Protein AF-A0A9X6XJD9-F1 (afdb_monomer_lite)

Organism: NCBI:txid1624

Structure (mmCIF, N/CA/C/O backbone):
data_AF-A0A9X6XJD9-F1
#
_entry.id   AF-A0A9X6XJD9-F1
#
loop_
_atom_site.group_PDB
_atom_site.id
_atom_site.type_symbol
_atom_site.label_atom_id
_atom_site.label_alt_id
_atom_site.label_comp_id
_atom_site.label_asym_id
_atom_site.label_entity_id
_atom_site.label_seq_id
_atom_site.pdbx_PDB_ins_code
_atom_site.Cartn_x
_atom_site.Cartn_y
_atom_site.Cartn_z
_atom_site.occupancy
_atom_site.B_iso_or_equiv
_atom_site.auth_seq_id
_atom_site.auth_comp_id
_atom_site.auth_asym_id
_atom_site.auth_atom_id
_atom_site.pdbx_PDB_model_num
ATOM 1 N N . MET A 1 1 ? -10.403 20.764 4.914 1.00 42.28 1 MET A N 1
ATOM 2 C CA . MET A 1 1 ? -10.608 19.319 5.153 1.00 42.28 1 MET A CA 1
ATOM 3 C C . MET A 1 1 ? -10.995 19.142 6.606 1.00 42.28 1 MET A C 1
ATOM 5 O O . MET A 1 1 ? -10.223 19.545 7.465 1.00 42.28 1 MET A O 1
ATOM 9 N N . GLN A 1 2 ? -12.203 18.652 6.881 1.00 45.53 2 GLN A N 1
ATOM 10 C CA . GLN A 1 2 ? -12.588 18.281 8.244 1.00 45.53 2 GLN A CA 1
ATOM 11 C C . GLN A 1 2 ? -11.686 17.127 8.695 1.00 45.53 2 GLN A C 1
ATOM 13 O O . GLN A 1 2 ? -11.492 16.178 7.938 1.00 45.53 2 GLN A O 1
ATOM 18 N N . ASN A 1 3 ? -11.094 17.234 9.886 1.00 63.09 3 ASN A N 1
ATOM 19 C CA . ASN A 1 3 ? -10.367 16.119 10.483 1.00 63.09 3 ASN A CA 1
ATOM 20 C C . ASN A 1 3 ? -11.373 14.999 10.753 1.00 63.09 3 ASN A C 1
ATOM 22 O O . ASN A 1 3 ? -12.251 15.149 11.600 1.00 63.09 3 ASN A O 1
ATOM 26 N N . GLU A 1 4 ? -11.259 13.908 10.002 1.00 79.69 4 GLU A N 1
ATOM 27 C CA . GLU A 1 4 ? -12.073 12.716 10.196 1.00 79.69 4 GLU A CA 1
ATOM 28 C C . GLU A 1 4 ? -11.820 12.151 11.601 1.00 79.69 4 GLU A C 1
ATOM 30 O O . GLU A 1 4 ? -10.668 11.955 12.017 1.00 79.69 4 GLU A O 1
ATOM 35 N N . SER A 1 5 ? -12.893 11.914 12.356 1.00 90.12 5 SER A N 1
ATOM 36 C CA . SER A 1 5 ? -12.776 11.360 13.702 1.00 90.12 5 SER A CA 1
ATOM 37 C C . SER A 1 5 ? -12.189 9.945 13.651 1.00 90.12 5 SER A C 1
ATOM 39 O O . SER A 1 5 ? -12.282 9.248 12.640 1.00 90.12 5 SER A O 1
ATOM 41 N N . GLN A 1 6 ? -11.580 9.490 14.750 1.00 92.62 6 GLN A N 1
ATOM 42 C CA . GLN A 1 6 ? -11.079 8.112 14.837 1.00 92.62 6 GLN A CA 1
ATOM 43 C C . GLN A 1 6 ? -12.185 7.085 14.548 1.00 92.62 6 GLN A C 1
ATOM 45 O O . GLN A 1 6 ? -11.938 6.093 13.872 1.00 92.62 6 GLN A O 1
ATOM 50 N N . GLU A 1 7 ? -13.406 7.352 15.012 1.00 94.25 7 GLU A N 1
ATOM 51 C CA . GLU A 1 7 ? -14.562 6.482 14.792 1.00 94.25 7 GLU A CA 1
ATOM 52 C C . GLU A 1 7 ? -15.000 6.443 13.321 1.00 94.25 7 GLU A C 1
ATOM 54 O O . GLU A 1 7 ? -15.343 5.383 12.804 1.00 94.25 7 GLU A O 1
ATOM 59 N N . GLN A 1 8 ? -14.962 7.583 12.624 1.00 94.69 8 GLN A N 1
ATOM 60 C CA . GLN A 1 8 ? -15.256 7.636 11.190 1.00 94.69 8 GLN A CA 1
ATOM 61 C C . GLN A 1 8 ? -14.224 6.836 10.384 1.00 94.69 8 GLN A C 1
ATOM 63 O O . GLN A 1 8 ? -14.621 5.991 9.584 1.00 94.69 8 GLN A O 1
ATOM 68 N N . ARG A 1 9 ? -12.927 7.002 10.684 1.00 94.94 9 ARG A N 1
ATOM 69 C CA . ARG A 1 9 ? -11.849 6.221 10.050 1.00 94.94 9 ARG A CA 1
ATOM 70 C C . ARG A 1 9 ? -12.013 4.727 10.284 1.00 94.94 9 ARG A C 1
ATOM 72 O O . ARG A 1 9 ? -11.967 3.952 9.337 1.00 94.94 9 ARG A O 1
ATOM 79 N N . PHE A 1 10 ? -12.266 4.329 11.530 1.00 97.75 10 PHE A N 1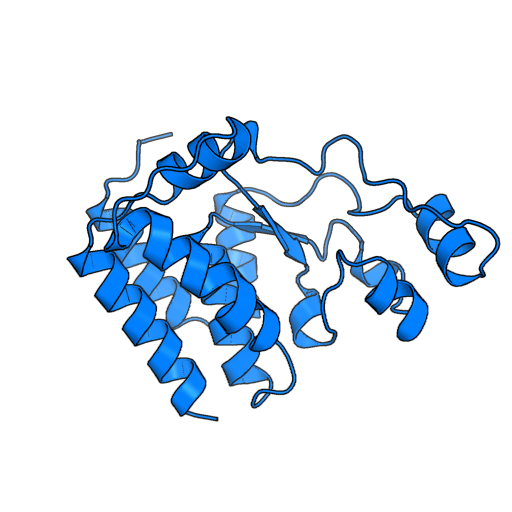
ATOM 80 C CA . PHE A 1 10 ? -12.498 2.931 11.885 1.00 97.75 10 PHE A CA 1
ATOM 81 C C . PHE A 1 10 ? -13.634 2.303 11.066 1.00 97.75 10 PHE A C 1
ATOM 83 O O . PHE A 1 10 ? -13.447 1.242 10.471 1.00 97.75 10 PHE A O 1
ATOM 90 N N . LYS A 1 11 ? -14.787 2.978 10.966 1.00 97.75 11 LYS A N 1
ATOM 91 C CA . LYS A 1 11 ? -15.896 2.513 10.118 1.00 97.75 11 LYS A CA 1
ATOM 92 C C . LYS A 1 11 ? -15.498 2.464 8.646 1.00 97.75 11 LYS A C 1
ATOM 94 O O . LYS A 1 11 ? -15.792 1.477 7.982 1.00 97.75 11 LYS A O 1
ATOM 99 N N . GLY A 1 12 ? -14.792 3.484 8.158 1.00 98.06 12 GLY A N 1
ATOM 100 C CA . GLY A 1 12 ? -14.277 3.532 6.790 1.00 98.06 12 GLY A CA 1
ATOM 101 C C . GLY A 1 12 ? -13.406 2.324 6.441 1.00 98.06 12 GLY A C 1
ATOM 102 O O . GLY A 1 12 ? -13.576 1.747 5.374 1.00 98.06 12 GLY A O 1
ATOM 103 N N . TYR A 1 13 ? -12.542 1.885 7.357 1.00 98.69 13 TYR A N 1
ATOM 104 C CA . TYR A 1 13 ? -11.712 0.692 7.170 1.00 98.69 13 TYR A CA 1
ATOM 105 C C . TYR A 1 13 ? -12.530 -0.600 7.102 1.00 98.69 13 TYR A C 1
ATOM 107 O O . TYR A 1 13 ? -12.283 -1.439 6.238 1.00 98.69 13 TYR A O 1
ATOM 115 N N . LEU A 1 14 ? -13.528 -0.758 7.977 1.00 98.56 14 LEU A N 1
ATOM 116 C CA . LEU A 1 14 ? -14.412 -1.926 7.939 1.00 98.56 14 LEU A CA 1
ATOM 117 C C . LEU A 1 14 ? -15.261 -1.973 6.666 1.00 98.56 14 LEU A C 1
ATOM 119 O O . LEU A 1 14 ? -15.535 -3.059 6.166 1.00 98.56 14 LEU A O 1
ATOM 123 N N . GLU A 1 15 ? -15.680 -0.820 6.143 1.00 98.50 15 GLU A N 1
ATOM 124 C CA . GLU A 1 15 ? -16.381 -0.752 4.858 1.00 98.50 15 GLU A CA 1
ATOM 125 C C . GLU A 1 15 ? -15.441 -1.030 3.683 1.00 98.50 15 GLU A C 1
ATOM 127 O O . GLU A 1 15 ? -15.809 -1.784 2.787 1.00 98.50 15 GLU A O 1
ATOM 132 N N . LEU A 1 16 ? -14.213 -0.499 3.707 1.00 98.62 16 LEU A N 1
ATOM 133 C CA . LEU A 1 16 ? -13.209 -0.760 2.673 1.00 98.62 16 LEU A CA 1
ATOM 134 C C . LEU A 1 16 ? -12.917 -2.261 2.542 1.00 98.62 16 LEU A C 1
ATOM 136 O O . LEU A 1 16 ? -12.883 -2.775 1.430 1.00 98.62 16 LEU A O 1
ATOM 140 N N . ALA A 1 17 ? -12.791 -2.978 3.664 1.00 98.31 17 ALA A N 1
ATOM 141 C CA . ALA A 1 17 ? -12.541 -4.422 3.691 1.00 98.31 17 ALA A CA 1
ATOM 142 C C . ALA A 1 17 ? -13.676 -5.275 3.086 1.00 98.31 17 ALA A C 1
ATOM 144 O O . ALA A 1 17 ? -13.480 -6.456 2.812 1.00 98.31 17 ALA A O 1
ATOM 145 N N . LYS A 1 18 ? -14.868 -4.703 2.877 1.00 97.88 18 LYS A N 1
ATOM 146 C CA . LYS A 1 18 ? -16.010 -5.390 2.247 1.00 97.88 18 LYS A CA 1
ATOM 147 C C . LYS A 1 18 ? -16.093 -5.149 0.741 1.00 97.88 18 LYS A C 1
ATOM 149 O O . LYS A 1 18 ? -16.929 -5.763 0.080 1.00 97.88 18 LYS A O 1
ATOM 154 N N . MET A 1 19 ? -15.300 -4.222 0.208 1.00 98.44 19 MET A N 1
ATOM 155 C CA . MET A 1 19 ? -15.346 -3.856 -1.203 1.00 98.44 19 MET A CA 1
ATOM 156 C C . MET A 1 19 ? -14.540 -4.846 -2.049 1.00 98.44 19 MET A C 1
ATOM 158 O O . MET A 1 19 ? -13.492 -5.312 -1.601 1.00 98.44 19 MET A O 1
ATOM 162 N N . PRO A 1 20 ? -14.960 -5.101 -3.300 1.00 98.38 20 PRO A N 1
ATOM 163 C CA . PRO A 1 20 ? -14.073 -5.659 -4.307 1.00 98.38 20 PRO A CA 1
ATOM 164 C C . PRO A 1 20 ? -12.829 -4.784 -4.485 1.00 98.38 20 PRO A C 1
ATOM 166 O O . PRO A 1 20 ? -12.910 -3.554 -4.372 1.00 98.38 20 PRO A O 1
ATOM 169 N N . TYR A 1 21 ? -11.697 -5.390 -4.828 1.00 98.69 21 TYR A N 1
ATOM 170 C CA . TYR A 1 21 ? -10.399 -4.722 -4.894 1.00 98.69 21 TYR A CA 1
ATOM 171 C C . TYR A 1 21 ? -10.427 -3.461 -5.761 1.00 98.69 21 TYR A C 1
ATOM 173 O O . TYR A 1 21 ? -9.998 -2.392 -5.325 1.00 98.69 21 TYR A O 1
ATOM 181 N N . GLN A 1 22 ? -11.010 -3.544 -6.960 1.00 98.38 22 GLN A N 1
ATOM 182 C CA . GLN A 1 22 ? -11.088 -2.390 -7.858 1.00 98.38 22 GLN A CA 1
ATOM 183 C C . GLN A 1 22 ? -11.938 -1.253 -7.269 1.00 98.38 22 GLN A C 1
ATOM 185 O O . GLN A 1 22 ? -11.568 -0.085 -7.372 1.00 98.38 22 GLN A O 1
ATOM 190 N N . GLN A 1 23 ? -13.034 -1.578 -6.580 1.00 98.75 23 GLN A N 1
ATOM 191 C CA . GLN A 1 23 ? -13.871 -0.577 -5.916 1.00 98.75 23 GLN A CA 1
ATOM 192 C C . GLN A 1 23 ? -13.144 0.071 -4.727 1.00 98.75 23 GLN A C 1
ATOM 194 O O . GLN A 1 23 ? -13.284 1.279 -4.503 1.00 98.75 23 GLN A O 1
ATOM 199 N N . ALA A 1 24 ? -12.342 -0.698 -3.983 1.00 98.75 24 ALA A N 1
ATOM 200 C CA . ALA A 1 24 ? -11.484 -0.169 -2.926 1.00 98.75 24 ALA A CA 1
ATOM 201 C C . ALA A 1 24 ? -10.442 0.809 -3.499 1.00 98.75 24 ALA A C 1
ATOM 203 O O . ALA A 1 24 ? -10.299 1.928 -2.999 1.00 98.75 24 ALA A O 1
ATOM 204 N N . VAL A 1 25 ? -9.784 0.442 -4.603 1.00 98.75 25 VAL A N 1
ATOM 205 C CA . VAL A 1 25 ? -8.840 1.310 -5.329 1.00 98.75 25 VAL A CA 1
ATOM 206 C C . VAL A 1 25 ? -9.513 2.606 -5.787 1.00 98.75 25 VAL A C 1
ATOM 208 O O . VAL A 1 25 ? -8.988 3.693 -5.534 1.00 98.75 25 VAL A O 1
ATOM 211 N N . ASP A 1 26 ? -10.686 2.524 -6.413 1.00 98.56 26 ASP A N 1
ATOM 212 C CA . ASP A 1 26 ? -11.409 3.698 -6.915 1.00 98.56 26 ASP A CA 1
ATOM 213 C C . ASP A 1 26 ? -11.851 4.627 -5.773 1.00 98.56 26 ASP A C 1
ATOM 215 O O . ASP A 1 26 ? -11.758 5.856 -5.875 1.00 98.56 26 ASP A O 1
ATOM 219 N N . THR A 1 27 ? -12.262 4.044 -4.644 1.00 98.44 27 THR A N 1
ATOM 220 C CA . THR A 1 27 ? -12.609 4.778 -3.418 1.00 98.44 27 THR A CA 1
ATOM 221 C C . THR A 1 27 ? -11.415 5.574 -2.894 1.00 98.44 27 THR A C 1
ATOM 223 O O . THR A 1 27 ? -11.545 6.761 -2.582 1.00 98.44 27 THR A O 1
ATOM 226 N N . LEU A 1 28 ? -10.231 4.960 -2.855 1.00 98.62 28 LEU A N 1
ATOM 227 C CA . LEU A 1 28 ? -9.000 5.602 -2.388 1.00 98.62 28 LEU A CA 1
ATOM 228 C C . LEU A 1 28 ? -8.481 6.656 -3.375 1.00 98.62 28 LEU A C 1
ATOM 230 O O . LEU A 1 28 ? -8.076 7.742 -2.954 1.00 98.62 28 LEU A O 1
ATOM 234 N N . LYS A 1 29 ? -8.586 6.411 -4.688 1.00 98.19 29 LYS A N 1
ATOM 235 C CA . LYS A 1 29 ? -8.301 7.422 -5.724 1.00 98.19 29 LYS A CA 1
ATOM 236 C C . LYS A 1 29 ? -9.211 8.640 -5.583 1.00 98.19 29 LYS A C 1
ATOM 238 O O . LYS A 1 29 ? -8.734 9.769 -5.682 1.00 98.19 29 LYS A O 1
ATOM 243 N N . LYS A 1 30 ? -10.500 8.443 -5.289 1.00 98.19 30 LYS A N 1
ATOM 244 C CA . LYS A 1 30 ? -11.433 9.545 -5.003 1.00 98.19 30 LYS A CA 1
ATOM 245 C C . LYS A 1 30 ? -11.076 10.282 -3.707 1.00 98.19 30 LYS A C 1
ATOM 247 O O . LYS A 1 30 ? -11.225 11.500 -3.647 1.00 98.19 30 LYS A O 1
ATOM 252 N N . LYS A 1 31 ? -10.607 9.561 -2.683 1.00 97.31 31 LYS A N 1
ATOM 253 C CA . LYS A 1 31 ? -10.249 10.116 -1.366 1.00 97.31 31 LYS A CA 1
ATOM 254 C C . LYS A 1 31 ? -8.967 10.952 -1.399 1.00 97.31 31 LYS A C 1
ATOM 256 O O . LYS A 1 31 ? -8.932 12.028 -0.805 1.00 97.31 31 LYS A O 1
ATOM 261 N N . TYR A 1 32 ? -7.923 10.475 -2.076 1.00 97.19 32 TYR A N 1
ATOM 262 C CA . TYR A 1 32 ? -6.583 11.072 -2.017 1.00 97.19 32 TYR A CA 1
ATOM 263 C C . TYR A 1 32 ? -6.096 11.690 -3.327 1.00 97.19 32 TYR A C 1
ATOM 265 O O . TYR A 1 32 ? -5.035 12.322 -3.325 1.00 97.19 32 TYR A O 1
ATOM 273 N N . GLY A 1 33 ? -6.836 11.520 -4.423 1.00 96.75 33 GLY A N 1
ATOM 274 C CA . GLY A 1 33 ? -6.386 11.843 -5.775 1.00 96.75 33 GLY A CA 1
ATOM 275 C C . GLY A 1 33 ? -5.508 10.744 -6.385 1.00 96.75 33 GLY A C 1
ATOM 276 O O . GLY A 1 33 ? -4.964 9.888 -5.683 1.00 96.75 33 GLY A O 1
ATOM 277 N N . GLY A 1 34 ? -5.372 10.775 -7.712 1.00 93.94 34 GLY A N 1
ATOM 278 C CA . GLY A 1 34 ? -4.476 9.886 -8.455 1.00 93.94 34 GLY A CA 1
ATOM 279 C C . GLY A 1 34 ? -3.003 10.294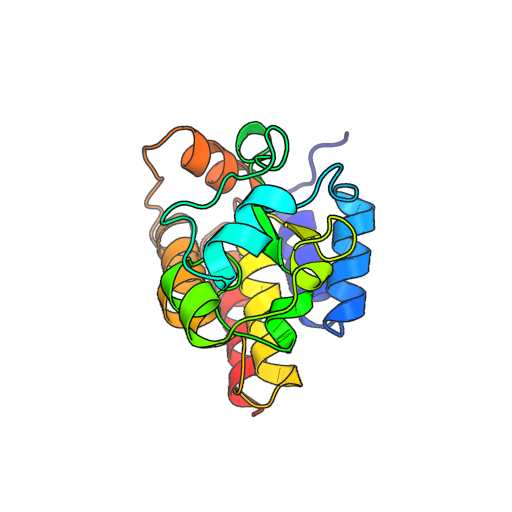 -8.350 1.00 93.94 34 GLY A C 1
ATOM 280 O O . GLY A 1 34 ? -2.676 11.412 -7.941 1.00 93.94 34 GLY A O 1
ATOM 281 N N . ALA A 1 35 ? -2.102 9.390 -8.739 1.00 96.25 35 ALA A N 1
ATOM 282 C CA . ALA A 1 35 ? -0.697 9.736 -8.920 1.00 96.25 35 ALA A CA 1
ATOM 283 C C . ALA A 1 35 ? -0.513 10.703 -10.096 1.00 96.25 35 ALA A C 1
ATOM 285 O O . ALA A 1 35 ? -1.236 10.656 -11.090 1.00 96.25 35 ALA A O 1
ATOM 286 N N . ILE A 1 36 ? 0.459 11.606 -9.963 1.00 95.62 36 ILE A N 1
ATOM 287 C CA . ILE A 1 36 ? 0.751 12.635 -10.971 1.00 95.62 36 ILE A CA 1
ATOM 288 C C . ILE A 1 36 ? 1.896 12.239 -11.913 1.00 95.62 36 ILE A C 1
ATOM 290 O O . ILE A 1 36 ? 2.098 12.887 -12.936 1.00 95.62 36 ILE A O 1
ATOM 294 N N . GLU A 1 37 ? 2.612 11.163 -11.593 1.00 96.12 37 GLU A N 1
ATOM 295 C CA . GLU A 1 37 ? 3.743 10.615 -12.344 1.00 96.12 37 GLU A CA 1
ATOM 296 C C . GLU A 1 37 ? 3.868 9.105 -12.096 1.00 96.12 37 GLU A C 1
ATOM 298 O O . GLU A 1 37 ? 3.296 8.580 -11.135 1.00 96.12 37 GLU A O 1
ATOM 303 N N . ASP A 1 38 ? 4.598 8.433 -12.981 1.00 97.88 38 ASP A N 1
ATOM 304 C CA . ASP A 1 38 ? 4.860 6.995 -12.925 1.00 97.88 38 ASP A CA 1
ATOM 305 C C . ASP A 1 38 ? 5.780 6.652 -11.736 1.00 97.88 38 ASP A C 1
ATOM 307 O O . ASP A 1 38 ? 6.571 7.483 -11.275 1.00 97.88 38 ASP A O 1
ATOM 311 N N . TYR A 1 39 ? 5.689 5.422 -11.219 1.00 98.12 39 TYR A N 1
ATOM 312 C CA . TYR A 1 39 ? 6.436 5.016 -10.023 1.00 98.12 39 TYR A CA 1
ATOM 313 C C . TYR A 1 39 ? 7.948 5.023 -10.272 1.00 98.12 39 TYR A C 1
ATOM 315 O O . TYR A 1 39 ? 8.718 5.598 -9.494 1.00 98.12 39 TYR A O 1
ATOM 323 N N . PHE A 1 40 ? 8.360 4.424 -11.389 1.00 98.06 40 PHE A N 1
ATOM 324 C CA . PHE A 1 40 ? 9.694 4.547 -11.968 1.00 98.06 40 PHE A CA 1
ATOM 325 C C . PHE A 1 40 ? 9.617 5.307 -13.291 1.00 98.06 40 PHE A C 1
ATOM 327 O O . PHE A 1 40 ? 8.593 5.277 -13.966 1.00 98.06 40 PHE A O 1
ATOM 334 N N . THR A 1 41 ? 10.702 5.969 -13.690 1.00 97.06 41 THR A N 1
ATOM 335 C CA . THR A 1 41 ? 10.760 6.590 -15.019 1.00 97.06 41 THR A CA 1
ATOM 336 C C . THR A 1 41 ? 10.910 5.519 -16.100 1.00 97.06 41 THR A C 1
ATOM 338 O O . THR A 1 41 ? 11.682 4.574 -15.926 1.00 97.06 41 THR A O 1
ATOM 341 N N . GLU A 1 42 ? 10.222 5.692 -17.229 1.00 97.31 42 GLU A N 1
ATOM 342 C CA . GLU A 1 42 ? 10.179 4.724 -18.338 1.00 97.31 42 GLU A CA 1
ATOM 343 C C . GLU A 1 42 ? 11.568 4.329 -18.839 1.00 97.31 42 GLU A C 1
ATOM 345 O O . GLU A 1 42 ? 11.909 3.146 -18.856 1.00 97.31 42 GLU A O 1
ATOM 350 N N . ASP A 1 43 ? 12.410 5.322 -19.134 1.00 96.94 43 ASP A N 1
ATOM 351 C CA . ASP A 1 43 ? 13.787 5.102 -19.585 1.00 96.94 43 ASP A CA 1
ATOM 352 C C . ASP A 1 43 ? 14.591 4.283 -18.568 1.00 96.94 43 ASP A C 1
ATOM 354 O O . ASP A 1 43 ? 15.336 3.368 -18.915 1.00 96.94 43 ASP A O 1
ATOM 358 N N . SER A 1 44 ? 14.433 4.588 -17.274 1.00 97.25 44 SER A N 1
ATOM 359 C CA . SER A 1 44 ? 15.174 3.881 -16.232 1.00 97.25 44 SER A CA 1
ATOM 360 C C . SER A 1 44 ? 14.670 2.462 -16.041 1.00 97.25 44 SER A C 1
ATOM 362 O O . SER A 1 44 ? 15.480 1.596 -15.715 1.00 97.25 44 SER A O 1
ATOM 364 N N . TYR A 1 45 ? 13.363 2.243 -16.160 1.00 97.94 45 TYR A N 1
ATOM 365 C CA . TYR A 1 45 ? 12.761 0.929 -16.015 1.00 97.94 45 TYR A CA 1
ATOM 366 C C . TYR A 1 45 ? 13.144 0.037 -17.194 1.00 97.94 45 TYR A C 1
ATOM 368 O O . TYR A 1 45 ? 13.643 -1.065 -16.989 1.00 97.94 45 TYR A O 1
ATOM 376 N N . THR A 1 46 ? 13.017 0.545 -18.419 1.00 96.88 46 THR A N 1
ATOM 377 C CA . THR A 1 46 ? 13.338 -0.192 -19.646 1.00 96.88 46 THR A CA 1
ATOM 378 C C . THR A 1 46 ? 14.800 -0.636 -19.659 1.00 96.88 46 THR A C 1
ATOM 380 O O . THR A 1 46 ? 15.072 -1.833 -19.756 1.00 96.88 46 THR A O 1
ATOM 383 N N . SER A 1 47 ? 15.748 0.280 -19.433 1.00 96.94 47 SER A N 1
ATOM 384 C CA . SER A 1 47 ? 17.169 -0.088 -19.353 1.00 96.94 47 SER A CA 1
ATOM 385 C C . SER A 1 47 ? 17.494 -1.004 -18.166 1.00 96.94 47 SER A C 1
ATOM 387 O O . SER A 1 47 ? 18.449 -1.775 -18.231 1.00 96.94 47 SER A O 1
ATOM 389 N N . PHE A 1 48 ? 16.729 -0.950 -17.068 1.00 97.31 48 PHE A N 1
ATOM 390 C CA . PHE A 1 48 ? 16.901 -1.884 -15.950 1.00 97.31 48 PHE A CA 1
ATOM 391 C C . PHE A 1 48 ? 16.481 -3.309 -16.335 1.00 97.31 48 PHE A C 1
ATOM 393 O O . PHE A 1 48 ? 17.245 -4.254 -16.138 1.00 97.31 48 PHE A O 1
ATOM 400 N N . ILE A 1 49 ? 15.309 -3.466 -16.956 1.00 96.25 49 ILE A N 1
ATOM 401 C CA . ILE A 1 49 ? 14.811 -4.770 -17.414 1.00 96.25 49 ILE A CA 1
ATOM 402 C C . ILE A 1 49 ? 15.733 -5.379 -18.480 1.00 96.25 49 ILE A C 1
ATOM 404 O O . ILE A 1 49 ? 16.019 -6.573 -18.420 1.00 96.25 49 ILE A O 1
ATOM 408 N N . LEU A 1 50 ? 16.285 -4.560 -19.384 1.00 95.38 50 LEU A N 1
ATOM 409 C CA . LEU A 1 50 ? 17.273 -4.992 -20.385 1.00 95.38 50 LEU A CA 1
ATOM 410 C C . LEU A 1 50 ? 18.660 -5.321 -19.797 1.00 95.38 50 LEU A C 1
ATOM 412 O O . LEU A 1 50 ? 19.534 -5.808 -20.511 1.00 95.38 50 LEU A O 1
ATOM 416 N N . GLY A 1 51 ? 18.894 -5.057 -18.507 1.00 95.00 51 GLY A N 1
ATOM 417 C CA . GLY A 1 51 ? 20.183 -5.290 -17.846 1.00 95.00 51 GLY A CA 1
ATOM 418 C C . GLY A 1 51 ? 21.263 -4.250 -18.175 1.00 95.00 51 GLY A C 1
ATOM 419 O O . GLY A 1 51 ? 22.391 -4.356 -17.692 1.00 95.00 51 GLY A O 1
ATOM 420 N N . GLU A 1 52 ? 20.922 -3.215 -18.941 1.00 96.12 52 GLU A N 1
ATOM 421 C CA . GLU A 1 52 ? 21.797 -2.087 -19.285 1.00 96.12 52 GLU A CA 1
ATOM 422 C C . GLU A 1 52 ? 22.060 -1.183 -18.072 1.00 96.12 52 GLU A C 1
ATOM 424 O O . GLU A 1 52 ? 23.072 -0.481 -17.995 1.00 96.12 52 GLU A O 1
ATOM 429 N N . ARG A 1 53 ? 21.149 -1.209 -17.090 1.00 93.94 53 ARG A N 1
ATOM 430 C CA . ARG A 1 53 ? 21.208 -0.407 -15.869 1.00 93.94 53 ARG A CA 1
ATOM 431 C C . ARG A 1 53 ? 20.980 -1.264 -14.625 1.00 93.94 53 ARG A C 1
ATOM 433 O O . ARG A 1 53 ? 20.100 -2.107 -14.586 1.00 93.94 53 ARG A O 1
ATOM 440 N N . LYS A 1 54 ? 21.723 -0.985 -13.546 1.00 92.81 54 LYS A N 1
ATOM 441 C CA . LYS A 1 54 ? 21.593 -1.695 -12.250 1.00 92.81 54 LYS A CA 1
ATOM 442 C C . LYS A 1 54 ? 20.645 -1.030 -11.244 1.00 92.81 54 LYS A C 1
ATOM 444 O O . LYS A 1 54 ? 20.413 -1.568 -10.161 1.00 92.81 54 LYS A O 1
ATOM 449 N N . THR A 1 55 ? 20.172 0.176 -11.542 1.00 93.75 55 THR A N 1
ATOM 450 C CA . THR A 1 55 ? 19.401 1.025 -10.625 1.00 93.75 55 THR A CA 1
ATOM 451 C C . THR A 1 55 ? 18.120 1.517 -11.279 1.00 93.75 55 THR A C 1
ATOM 453 O O . THR A 1 55 ? 18.105 1.806 -12.469 1.00 93.75 55 THR A O 1
ATOM 456 N N . LEU A 1 56 ? 17.066 1.656 -10.480 1.00 95.88 56 LEU A N 1
ATOM 457 C CA . LEU A 1 56 ? 15.801 2.249 -10.896 1.00 95.88 56 LEU A CA 1
ATOM 458 C C . LEU A 1 56 ? 15.712 3.688 -10.387 1.00 95.88 56 LEU A C 1
ATOM 460 O O . LEU A 1 56 ? 16.055 3.969 -9.235 1.00 95.88 56 LEU A O 1
ATOM 464 N N . VAL A 1 57 ? 15.242 4.593 -11.239 1.00 96.38 57 VAL A N 1
ATOM 465 C CA . VAL A 1 57 ? 14.948 5.982 -10.882 1.00 96.38 57 VAL A CA 1
ATOM 466 C C . VAL A 1 57 ? 13.459 6.093 -10.607 1.00 96.38 57 VAL A C 1
ATOM 468 O O . VAL A 1 57 ? 12.647 5.863 -11.499 1.00 96.38 57 VAL A O 1
ATOM 471 N N . LYS A 1 58 ? 13.107 6.433 -9.365 1.00 95.94 58 LYS A N 1
ATOM 472 C CA . LYS A 1 58 ? 11.723 6.737 -8.995 1.00 95.94 58 LYS A CA 1
ATOM 473 C C . LYS A 1 58 ? 11.300 8.092 -9.549 1.00 95.94 58 LYS A C 1
ATOM 475 O O . LYS A 1 58 ? 12.138 8.990 -9.684 1.00 95.94 58 LYS A O 1
ATOM 480 N N . GLY A 1 59 ? 10.003 8.246 -9.786 1.00 93.75 59 GLY A N 1
ATOM 481 C CA . GLY A 1 59 ? 9.402 9.560 -9.953 1.00 93.75 59 GLY A CA 1
ATOM 482 C C . GLY A 1 59 ? 9.748 10.492 -8.774 1.00 93.75 59 GLY A C 1
ATOM 483 O O . GLY A 1 59 ? 9.968 10.049 -7.639 1.00 93.75 59 GLY A O 1
ATOM 484 N N . LYS A 1 60 ? 9.852 11.799 -9.040 1.00 91.50 60 LYS A N 1
ATOM 485 C CA . LYS A 1 60 ? 10.301 12.797 -8.047 1.00 91.50 60 LYS A CA 1
ATOM 486 C C . LYS A 1 60 ? 9.216 13.175 -7.036 1.00 91.50 60 LYS A C 1
ATOM 488 O O . LYS A 1 60 ? 9.526 13.575 -5.914 1.00 91.50 60 LYS A O 1
ATOM 493 N N . SER A 1 61 ? 7.962 13.074 -7.438 1.00 91.75 61 SER A N 1
ATOM 494 C CA . SER A 1 61 ? 6.753 13.473 -6.721 1.00 91.75 61 SER A CA 1
ATOM 495 C C . SER A 1 61 ? 5.864 12.296 -6.286 1.00 91.75 61 SER A C 1
ATOM 497 O O . SER A 1 61 ? 4.769 12.526 -5.780 1.00 91.75 61 SER A O 1
ATOM 499 N N . ILE A 1 62 ? 6.334 11.051 -6.415 1.00 94.56 62 ILE A N 1
ATOM 500 C CA . ILE A 1 62 ? 5.584 9.846 -6.037 1.00 94.56 62 ILE A CA 1
ATOM 501 C C . ILE A 1 62 ? 5.507 9.650 -4.518 1.00 94.56 62 ILE A C 1
ATOM 503 O O . ILE A 1 62 ? 4.650 8.945 -3.993 1.00 94.56 62 ILE A O 1
ATOM 507 N N . SER A 1 63 ? 6.424 10.263 -3.769 1.00 94.12 63 SER A N 1
ATOM 508 C CA . SER A 1 63 ? 6.440 10.139 -2.314 1.00 94.12 63 SER A CA 1
ATOM 509 C C . SER A 1 63 ? 5.466 11.120 -1.667 1.00 94.12 63 SER A C 1
ATOM 511 O O . SER A 1 63 ? 5.717 12.326 -1.625 1.00 94.12 63 SER A O 1
ATOM 513 N N . ARG A 1 64 ? 4.391 10.585 -1.081 1.00 97.06 64 ARG A N 1
ATOM 514 C CA . ARG A 1 64 ? 3.407 11.333 -0.276 1.00 97.06 64 ARG A CA 1
ATOM 515 C C . ARG A 1 64 ? 3.464 10.996 1.213 1.00 97.06 64 ARG A C 1
ATOM 517 O O . ARG A 1 64 ? 2.532 11.262 1.967 1.00 97.06 64 ARG A O 1
ATOM 524 N N . THR A 1 65 ? 4.602 10.501 1.694 1.00 96.69 65 THR A N 1
ATOM 525 C CA . THR A 1 65 ? 4.790 10.190 3.123 1.00 96.69 65 THR A CA 1
ATOM 526 C C . THR A 1 65 ? 4.759 11.434 4.018 1.00 96.69 65 THR A C 1
ATOM 528 O O . THR A 1 65 ? 4.495 11.335 5.213 1.00 96.69 65 THR A O 1
ATOM 531 N N . LYS A 1 66 ? 4.951 12.640 3.464 1.00 97.19 66 LYS A N 1
ATOM 532 C CA . LYS A 1 66 ? 4.691 13.906 4.179 1.00 97.19 66 LYS A CA 1
ATOM 533 C C . LYS A 1 66 ? 3.215 14.084 4.553 1.00 97.19 66 LYS A C 1
ATOM 535 O O . LYS A 1 66 ? 2.922 14.734 5.546 1.00 97.19 66 LYS A O 1
ATOM 540 N N . GLU A 1 67 ? 2.310 13.480 3.788 1.00 97.06 67 GLU A N 1
ATOM 541 C CA . GLU A 1 67 ? 0.866 13.445 4.049 1.00 97.06 67 GLU A CA 1
ATOM 542 C C . GLU A 1 67 ? 0.443 12.198 4.846 1.00 97.06 67 GLU A C 1
ATOM 544 O O . GLU A 1 67 ? -0.743 12.019 5.132 1.00 97.06 67 GLU A O 1
ATOM 549 N N . GLY A 1 68 ? 1.409 11.338 5.194 1.00 97.69 68 GLY A N 1
ATOM 550 C CA . GLY A 1 68 ? 1.191 10.056 5.859 1.00 97.69 68 GLY A CA 1
ATOM 551 C C . GLY A 1 68 ? 0.648 8.953 4.948 1.00 97.69 68 GLY A C 1
ATOM 552 O O . GLY A 1 68 ? -0.025 8.054 5.441 1.00 97.69 68 GLY A O 1
ATOM 553 N N . LEU A 1 69 ? 0.902 9.040 3.638 1.00 98.25 69 LEU A N 1
ATOM 554 C CA . LEU A 1 69 ? 0.391 8.099 2.640 1.00 98.25 69 LEU A CA 1
ATOM 555 C C . LEU A 1 69 ? 1.503 7.234 2.032 1.00 98.25 69 LEU A C 1
ATOM 557 O O . LEU A 1 69 ? 2.595 7.724 1.721 1.00 98.25 69 LEU A O 1
ATOM 561 N N . TYR A 1 70 ? 1.173 5.966 1.809 1.00 97.94 70 TYR A N 1
ATOM 562 C CA . TYR A 1 70 ? 1.906 5.000 0.998 1.00 97.94 70 TYR A CA 1
ATOM 563 C C . TYR A 1 70 ? 1.415 5.046 -0.447 1.00 97.94 70 TYR A C 1
ATOM 565 O O . TYR A 1 70 ? 0.255 5.361 -0.706 1.00 97.94 70 TYR A O 1
ATOM 573 N N . CYS A 1 71 ? 2.303 4.720 -1.384 1.00 98.00 71 CYS A N 1
ATOM 574 C CA . CYS A 1 71 ? 1.945 4.455 -2.773 1.00 98.00 71 CYS A CA 1
ATOM 575 C C . CYS A 1 71 ? 1.822 2.939 -2.956 1.00 98.00 71 CYS A C 1
ATOM 577 O O . CYS A 1 71 ? 2.791 2.220 -2.704 1.00 98.00 71 CYS A O 1
A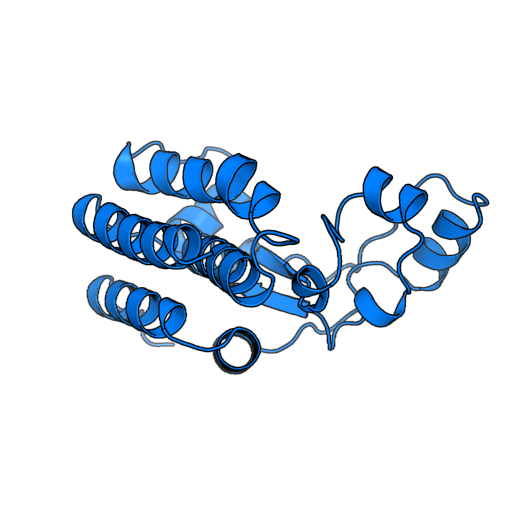TOM 579 N N . HIS A 1 72 ? 0.642 2.494 -3.373 1.00 98.38 72 HIS A N 1
ATOM 580 C CA . HIS A 1 72 ? 0.285 1.106 -3.647 1.00 98.38 72 HIS A CA 1
ATOM 581 C C . HIS A 1 72 ? 0.197 0.880 -5.158 1.00 98.38 72 HIS A C 1
ATOM 583 O O . HIS A 1 72 ? -0.363 1.718 -5.876 1.00 98.38 72 HIS A O 1
ATOM 589 N N . HIS A 1 73 ? 0.720 -0.247 -5.642 1.00 98.50 73 HIS A N 1
ATOM 590 C CA . HIS A 1 73 ? 0.599 -0.619 -7.050 1.00 98.50 73 HIS A CA 1
ATOM 591 C C . HIS A 1 73 ? -0.693 -1.403 -7.267 1.00 98.50 73 HIS A C 1
ATOM 593 O O . HIS A 1 73 ? -0.863 -2.508 -6.761 1.00 98.50 73 HIS A O 1
ATOM 599 N N . VAL A 1 74 ? -1.592 -0.868 -8.093 1.00 98.56 74 VAL A N 1
ATOM 600 C CA . VAL A 1 74 ? -2.884 -1.502 -8.390 1.00 98.56 74 VAL A CA 1
ATOM 601 C C . VAL A 1 74 ? -2.687 -2.894 -9.000 1.00 98.56 74 VAL A C 1
ATOM 603 O O . VAL A 1 74 ? -3.435 -3.807 -8.669 1.00 98.56 74 VAL A O 1
ATOM 606 N N . MET A 1 75 ? -1.632 -3.087 -9.794 1.00 98.44 75 MET A N 1
ATOM 607 C CA . MET A 1 75 ? -1.327 -4.360 -10.459 1.00 98.44 75 MET A CA 1
ATOM 608 C C . MET A 1 75 ? -0.741 -5.440 -9.533 1.00 98.44 75 MET A C 1
ATOM 610 O O 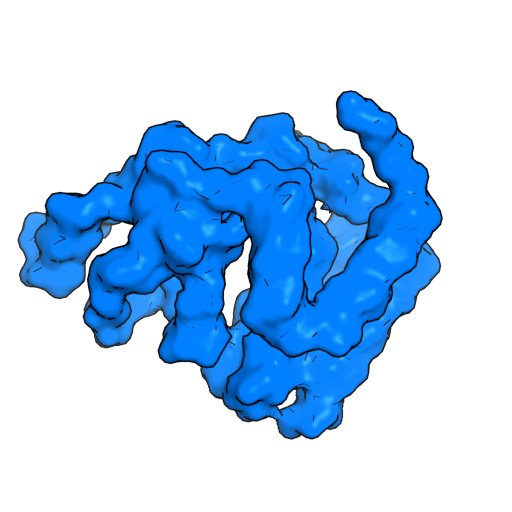. MET A 1 75 ? -0.421 -6.532 -10.001 1.00 98.44 75 MET A O 1
ATOM 614 N N . GLU A 1 76 ? -0.620 -5.199 -8.220 1.00 97.50 76 GLU A N 1
ATOM 615 C CA . GLU A 1 76 ? -0.201 -6.241 -7.265 1.00 97.50 76 GLU A CA 1
ATOM 616 C C . GLU A 1 76 ? -1.245 -7.351 -7.058 1.00 97.50 76 GLU A C 1
ATOM 618 O O . GLU A 1 76 ? -0.967 -8.336 -6.380 1.00 97.50 76 GLU A O 1
ATOM 623 N N . ASN A 1 77 ? -2.415 -7.252 -7.701 1.00 97.81 77 ASN A N 1
ATOM 624 C CA . ASN A 1 77 ? -3.341 -8.373 -7.879 1.00 97.81 77 ASN A CA 1
ATOM 625 C C . ASN A 1 77 ? -2.973 -9.315 -9.041 1.00 97.81 77 ASN A C 1
ATOM 627 O O . ASN A 1 77 ? -3.643 -10.326 -9.236 1.00 97.81 77 ASN A O 1
ATOM 631 N N . GLN A 1 78 ? -1.940 -8.987 -9.819 1.00 97.88 78 GLN A N 1
ATOM 632 C CA . GLN A 1 78 ? -1.449 -9.786 -10.949 1.00 97.88 78 GLN A CA 1
ATOM 633 C C . GLN A 1 78 ? 0.050 -10.102 -10.855 1.00 97.88 78 GLN A C 1
ATOM 635 O O . GLN A 1 78 ? 0.562 -10.899 -11.640 1.00 97.88 78 GLN A O 1
ATOM 640 N N . GLY A 1 79 ? 0.772 -9.487 -9.914 1.00 96.31 79 GLY A N 1
ATOM 641 C CA . GLY A 1 79 ? 2.199 -9.713 -9.719 1.00 96.31 79 GLY A CA 1
ATOM 642 C C . GLY A 1 79 ? 2.672 -9.377 -8.314 1.00 96.31 79 GLY A C 1
ATOM 643 O O . GLY A 1 79 ? 2.034 -8.643 -7.567 1.00 96.31 79 GLY A O 1
ATOM 644 N N . LEU A 1 80 ? 3.824 -9.929 -7.948 1.00 94.31 80 LEU A N 1
ATOM 645 C CA . LEU A 1 80 ? 4.403 -9.756 -6.620 1.00 94.31 80 LEU A CA 1
ATOM 646 C C . LEU A 1 80 ? 5.399 -8.593 -6.584 1.00 94.31 80 LEU A C 1
ATOM 648 O O . LEU A 1 80 ? 6.338 -8.552 -7.382 1.00 94.31 80 LEU A O 1
ATOM 652 N N . ASN A 1 81 ? 5.257 -7.737 -5.567 1.00 93.38 81 ASN A N 1
ATOM 653 C CA . ASN A 1 81 ? 6.279 -6.808 -5.083 1.00 93.38 81 ASN A CA 1
ATOM 654 C C . ASN A 1 81 ? 6.808 -5.854 -6.168 1.00 93.38 81 ASN A C 1
ATOM 656 O O . ASN A 1 81 ? 8.010 -5.795 -6.452 1.00 93.38 81 ASN A O 1
ATOM 660 N N . LEU A 1 82 ? 5.894 -5.087 -6.769 1.00 97.00 82 LEU A N 1
ATOM 661 C CA . LEU A 1 82 ? 6.162 -4.242 -7.944 1.00 97.00 82 LEU A CA 1
ATOM 662 C C . LEU A 1 82 ? 7.073 -3.037 -7.656 1.00 97.00 82 LEU A C 1
ATOM 664 O O . LEU A 1 82 ? 7.526 -2.367 -8.581 1.00 97.00 82 LEU A O 1
ATOM 668 N N . ALA A 1 83 ? 7.409 -2.796 -6.387 1.00 95.25 83 ALA A N 1
ATOM 669 C CA . ALA A 1 83 ? 8.405 -1.814 -5.967 1.00 95.25 83 ALA A CA 1
ATOM 670 C C . ALA A 1 83 ? 9.824 -2.399 -5.784 1.00 95.25 83 ALA A C 1
ATOM 672 O O . ALA A 1 83 ? 10.780 -1.640 -5.578 1.00 95.25 83 ALA A O 1
ATOM 673 N N . ASN A 1 84 ? 9.990 -3.728 -5.810 1.00 96.00 84 ASN A N 1
ATOM 674 C CA . ASN A 1 84 ? 11.250 -4.393 -5.487 1.00 96.00 84 ASN A CA 1
ATOM 675 C C . ASN A 1 84 ? 12.044 -4.774 -6.738 1.00 96.00 84 ASN A C 1
ATOM 677 O O . ASN A 1 84 ? 11.645 -5.627 -7.525 1.00 96.00 84 ASN A O 1
ATOM 681 N N . LYS A 1 85 ? 13.246 -4.204 -6.861 1.00 95.50 85 LYS A N 1
ATOM 682 C CA . LYS A 1 85 ? 14.156 -4.431 -7.994 1.00 95.50 85 LYS A CA 1
ATOM 683 C C . LYS A 1 85 ? 14.429 -5.910 -8.305 1.00 95.50 85 LYS A C 1
ATOM 685 O O . LYS A 1 85 ? 14.559 -6.257 -9.470 1.00 95.50 85 LYS A O 1
ATOM 690 N N . THR A 1 86 ? 14.520 -6.776 -7.292 1.00 94.69 86 THR A N 1
ATOM 691 C CA . THR A 1 86 ? 14.815 -8.202 -7.486 1.00 94.69 86 THR A CA 1
ATOM 692 C C . THR A 1 86 ? 13.637 -8.903 -8.152 1.00 94.69 86 THR A C 1
ATOM 694 O O . THR A 1 86 ? 13.840 -9.676 -9.081 1.00 94.69 86 THR A O 1
ATOM 697 N N . TYR A 1 87 ? 12.413 -8.585 -7.725 1.00 96.19 87 TYR A N 1
ATOM 698 C CA . TYR A 1 87 ? 11.192 -9.114 -8.332 1.00 96.19 87 TYR A CA 1
ATOM 699 C C . TYR A 1 87 ? 11.009 -8.584 -9.754 1.00 96.19 87 TYR A C 1
ATOM 701 O O . TYR A 1 87 ? 10.772 -9.367 -10.668 1.00 96.19 87 TYR A O 1
ATOM 709 N N . LEU A 1 88 ? 11.203 -7.280 -9.961 1.00 96.94 88 LEU A N 1
ATOM 710 C CA . LEU A 1 88 ? 11.105 -6.665 -11.286 1.00 96.94 88 LEU A CA 1
ATOM 711 C C . LEU A 1 88 ? 12.092 -7.282 -12.286 1.00 96.94 88 LEU A C 1
ATOM 713 O O . LEU A 1 88 ? 11.697 -7.616 -13.398 1.00 96.94 88 LEU A O 1
ATOM 717 N N . GLN A 1 89 ? 13.351 -7.487 -11.884 1.00 94.62 89 GLN A N 1
ATOM 718 C CA . GLN A 1 89 ? 14.359 -8.120 -12.740 1.00 94.62 89 GLN A CA 1
ATOM 719 C C . GLN A 1 89 ? 14.022 -9.584 -13.044 1.00 94.62 89 GLN A C 1
ATOM 721 O O . GLN A 1 89 ? 14.282 -10.055 -14.145 1.00 94.62 89 GLN A O 1
ATOM 726 N N . HIS A 1 90 ? 13.486 -10.309 -12.058 1.00 95.31 90 HIS A N 1
ATOM 727 C CA . HIS A 1 90 ? 13.184 -11.729 -12.196 1.00 95.31 90 HIS A CA 1
ATOM 728 C C . HIS A 1 90 ? 11.965 -11.986 -13.088 1.00 95.31 90 HIS A C 1
ATOM 730 O O . HIS A 1 90 ? 12.011 -12.871 -13.937 1.00 95.31 90 HIS A O 1
ATOM 736 N N . PHE A 1 91 ? 10.889 -11.217 -12.904 1.00 96.12 91 PHE A N 1
ATOM 737 C CA . PHE A 1 91 ? 9.617 -11.442 -13.595 1.00 96.12 91 PHE A CA 1
ATOM 738 C C . PHE A 1 91 ? 9.437 -10.604 -14.862 1.00 96.12 91 PHE A C 1
ATOM 740 O O . PHE A 1 91 ? 8.594 -10.941 -15.687 1.00 96.12 91 PHE A O 1
ATOM 747 N N . GLY A 1 92 ? 10.204 -9.523 -15.039 1.00 95.50 92 GLY A N 1
ATOM 748 C CA . GLY A 1 92 ? 10.141 -8.717 -16.259 1.00 95.50 92 GLY A CA 1
ATOM 749 C C . GLY A 1 92 ? 8.787 -8.039 -16.482 1.00 95.50 92 GLY A C 1
ATOM 750 O O . GLY A 1 92 ? 8.350 -7.933 -17.626 1.00 95.50 92 GLY A O 1
ATOM 751 N N . TYR A 1 93 ? 8.098 -7.620 -15.411 1.00 97.56 93 TYR A N 1
ATOM 752 C CA . TYR A 1 93 ? 6.754 -7.039 -15.518 1.00 97.56 93 TYR A CA 1
ATOM 753 C C . TYR A 1 93 ? 6.722 -5.835 -16.481 1.00 97.56 93 TYR A C 1
ATOM 755 O O . TYR A 1 93 ? 7.695 -5.071 -16.530 1.00 97.56 93 TYR A O 1
ATOM 763 N N . PRO A 1 94 ? 5.617 -5.615 -17.218 1.00 97.25 94 PRO A N 1
ATOM 764 C CA . PRO A 1 94 ? 5.530 -4.525 -18.181 1.00 97.25 94 PRO A CA 1
ATOM 765 C C . PRO A 1 94 ? 5.635 -3.161 -17.497 1.00 97.25 94 PRO A C 1
ATOM 767 O O . PRO A 1 94 ? 5.112 -2.964 -16.398 1.00 97.25 94 PRO A O 1
ATOM 770 N N . PHE A 1 95 ? 6.243 -2.188 -18.182 1.00 98.12 95 PHE A N 1
ATOM 771 C CA . PHE A 1 95 ? 6.321 -0.822 -17.662 1.00 98.12 95 PHE A CA 1
ATOM 772 C C . PHE A 1 95 ? 4.937 -0.196 -17.435 1.00 98.12 95 PHE A C 1
ATOM 774 O O . PHE A 1 95 ? 4.769 0.577 -16.496 1.00 98.12 95 PHE A O 1
ATOM 781 N N . ASP A 1 96 ? 3.920 -0.593 -18.206 1.00 98.38 96 ASP A N 1
ATOM 782 C CA . ASP A 1 96 ? 2.546 -0.118 -18.020 1.00 98.38 96 ASP A CA 1
ATOM 783 C C . ASP A 1 96 ? 2.020 -0.327 -16.592 1.00 98.38 96 ASP A C 1
ATOM 785 O O . ASP A 1 96 ? 1.214 0.464 -16.112 1.00 98.38 96 ASP A O 1
ATOM 789 N N . TRP A 1 97 ? 2.522 -1.318 -15.851 1.00 98.25 97 TRP A N 1
ATOM 790 C CA . TRP A 1 97 ? 2.129 -1.555 -14.456 1.00 98.25 97 TRP A CA 1
ATOM 791 C C . TRP A 1 97 ? 2.687 -0.513 -13.477 1.00 98.25 97 TRP A C 1
ATOM 793 O O . TRP A 1 97 ? 2.198 -0.393 -12.357 1.00 98.25 97 TRP A O 1
ATOM 803 N N . GLN A 1 98 ? 3.699 0.242 -13.904 1.00 98.38 98 GLN A N 1
ATOM 804 C CA . GLN A 1 98 ? 4.343 1.320 -13.153 1.00 98.38 98 GLN A CA 1
ATOM 805 C C . GLN A 1 98 ? 3.733 2.693 -13.470 1.00 98.38 98 GLN A C 1
ATOM 807 O O . GLN A 1 98 ? 4.088 3.680 -12.820 1.00 98.38 98 GLN A O 1
ATOM 812 N N . ARG A 1 99 ? 2.836 2.770 -14.466 1.00 98.44 99 ARG A N 1
ATOM 813 C CA . ARG A 1 99 ? 2.178 4.012 -14.884 1.00 98.44 99 ARG A CA 1
ATOM 814 C C . ARG A 1 99 ? 1.332 4.588 -13.760 1.00 98.44 99 ARG A C 1
ATOM 816 O O . ARG A 1 99 ? 0.707 3.845 -13.005 1.00 98.44 99 ARG A O 1
ATOM 823 N N . LYS A 1 100 ? 1.254 5.915 -13.679 1.00 98.00 100 LYS A N 1
ATOM 824 C CA . LYS A 1 100 ? 0.490 6.638 -12.646 1.00 98.00 100 LYS A CA 1
ATOM 825 C C . LYS A 1 100 ? -0.976 6.204 -12.531 1.00 98.00 100 LYS A C 1
ATOM 827 O O . LYS A 1 100 ? -1.543 6.235 -11.439 1.00 98.00 100 LYS A O 1
ATOM 832 N N . GLU A 1 101 ? -1.595 5.773 -13.630 1.00 98.06 101 GLU A N 1
ATOM 833 C CA . GLU A 1 101 ? -2.965 5.252 -13.662 1.00 98.06 101 GLU A CA 1
ATOM 834 C C . GLU A 1 101 ? -3.109 3.954 -12.851 1.00 98.06 101 GLU A C 1
ATOM 836 O O . GLU A 1 101 ? -4.178 3.690 -12.294 1.00 98.06 101 GLU A O 1
ATOM 841 N N . ASN A 1 102 ? -2.022 3.192 -12.716 1.00 98.25 102 ASN A N 1
ATOM 842 C CA . ASN A 1 102 ? -1.919 1.943 -11.963 1.00 98.25 102 ASN A CA 1
ATOM 843 C C . ASN A 1 102 ? -1.363 2.137 -10.547 1.00 98.25 102 ASN A C 1
ATOM 845 O O . ASN A 1 102 ? -0.953 1.175 -9.900 1.00 98.25 102 ASN A O 1
ATOM 849 N N . LEU A 1 103 ? -1.396 3.369 -10.035 1.00 98.56 103 LEU A N 1
ATOM 850 C CA . LEU A 1 103 ? -0.992 3.705 -8.675 1.00 98.56 103 LEU A CA 1
ATOM 851 C C . LEU A 1 103 ? -2.170 4.280 -7.889 1.00 98.56 103 LEU A C 1
ATOM 853 O O . LEU A 1 103 ? -3.039 4.980 -8.423 1.00 98.56 103 LEU A O 1
ATOM 857 N N . VAL A 1 104 ? -2.187 4.001 -6.591 1.00 98.62 104 VAL A N 1
ATOM 858 C CA . VAL A 1 104 ? -3.149 4.577 -5.650 1.00 98.62 104 VAL A CA 1
ATOM 859 C C . VAL A 1 104 ? -2.461 4.894 -4.331 1.00 98.62 104 VAL A C 1
ATOM 861 O O . VAL A 1 104 ? -1.552 4.187 -3.904 1.00 98.62 104 VAL A O 1
ATOM 864 N N . TYR A 1 105 ? -2.878 5.980 -3.685 1.00 98.69 105 TYR A N 1
ATOM 865 C CA . TYR A 1 105 ? -2.390 6.319 -2.354 1.00 98.69 105 TYR A CA 1
ATOM 866 C C . TYR A 1 105 ? -3.325 5.779 -1.280 1.00 98.69 105 TYR A C 1
ATOM 868 O O . TYR A 1 105 ? -4.541 5.797 -1.449 1.00 98.69 105 TYR A O 1
ATOM 876 N N . CYS A 1 106 ? -2.748 5.322 -0.178 1.00 98.69 106 CYS A N 1
ATOM 877 C CA . CYS A 1 106 ? -3.465 4.771 0.966 1.00 98.69 106 CYS A CA 1
ATOM 878 C C . CYS A 1 106 ? -2.683 5.046 2.253 1.00 98.69 106 CYS A C 1
ATOM 880 O O . CYS A 1 106 ? -1.473 5.275 2.218 1.00 98.69 106 CYS A O 1
ATOM 882 N N . ASP A 1 107 ? -3.357 5.070 3.396 1.00 98.50 107 ASP A N 1
ATOM 883 C CA . ASP A 1 107 ? -2.678 5.035 4.690 1.00 98.50 107 ASP A CA 1
ATOM 884 C C . ASP A 1 107 ? -2.244 3.602 5.070 1.00 98.50 107 ASP A C 1
ATOM 886 O O . ASP A 1 107 ? -2.496 2.647 4.338 1.00 98.50 107 ASP A O 1
ATOM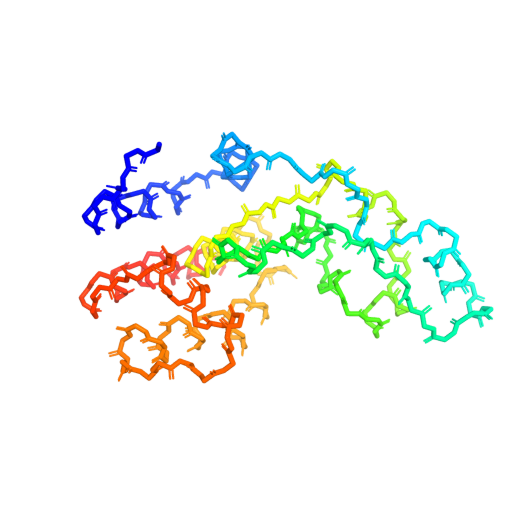 890 N N . ALA A 1 108 ? -1.546 3.445 6.201 1.00 98.31 108 ALA A N 1
ATOM 891 C CA . ALA A 1 108 ? -0.991 2.154 6.624 1.00 98.31 108 ALA A CA 1
ATOM 892 C C . ALA A 1 108 ? -2.056 1.050 6.784 1.00 98.31 108 ALA A C 1
ATOM 894 O O . ALA A 1 108 ? -1.818 -0.104 6.426 1.00 98.31 108 ALA A O 1
ATOM 895 N N . VAL A 1 109 ? -3.233 1.398 7.315 1.00 98.69 109 VAL A N 1
ATOM 896 C CA . VAL A 1 109 ? -4.307 0.431 7.576 1.00 98.69 109 VAL A CA 1
ATOM 897 C C . VAL A 1 109 ? -5.033 0.094 6.276 1.00 98.69 109 VAL A C 1
ATOM 899 O O . VAL A 1 109 ? -5.301 -1.074 6.010 1.00 98.69 109 VAL A O 1
ATOM 902 N N . GLU A 1 110 ? -5.291 1.093 5.431 1.00 98.88 110 GLU A N 1
ATOM 903 C CA . GLU A 1 110 ? -5.855 0.894 4.092 1.00 98.88 110 GLU A CA 1
ATOM 904 C C . GLU A 1 110 ? -4.947 0.011 3.221 1.00 98.88 110 GLU A C 1
ATOM 906 O O . GLU A 1 110 ? -5.443 -0.881 2.538 1.00 98.88 110 GLU A O 1
ATOM 911 N N . HIS A 1 111 ? -3.623 0.193 3.290 1.00 98.75 111 HIS A N 1
ATOM 912 C CA . HIS A 1 111 ? -2.653 -0.628 2.558 1.00 98.75 111 HIS A CA 1
ATOM 913 C C . HIS A 1 111 ? -2.720 -2.103 2.980 1.00 98.75 111 HIS A C 1
ATOM 915 O O . HIS A 1 111 ? -2.800 -2.994 2.133 1.00 98.75 111 HIS A O 1
ATOM 921 N N . MET A 1 112 ? -2.766 -2.366 4.291 1.00 98.81 112 MET A N 1
ATOM 922 C CA . MET A 1 112 ? -2.970 -3.714 4.829 1.00 98.81 112 MET A CA 1
ATOM 923 C C . MET A 1 112 ? -4.284 -4.332 4.319 1.00 98.81 112 MET A C 1
ATOM 925 O O . MET A 1 112 ? -4.294 -5.491 3.904 1.00 98.81 112 MET A O 1
ATOM 929 N N . ILE A 1 113 ? -5.375 -3.558 4.310 1.00 98.88 113 ILE A N 1
ATOM 930 C CA . ILE A 1 113 ? -6.685 -4.006 3.817 1.00 98.88 113 ILE A CA 1
ATOM 931 C C . ILE A 1 113 ? -6.626 -4.355 2.327 1.00 98.88 113 ILE A C 1
ATOM 933 O O . ILE A 1 113 ? -7.109 -5.418 1.945 1.00 98.88 113 ILE A O 1
ATOM 937 N N . LEU A 1 114 ? -5.998 -3.519 1.491 1.00 98.88 114 LEU A N 1
ATOM 938 C CA . LEU A 1 114 ? -5.837 -3.805 0.061 1.00 98.88 114 LEU A CA 1
ATOM 939 C C . LEU A 1 114 ? -5.144 -5.152 -0.165 1.00 98.88 114 LEU A C 1
ATOM 941 O O . LEU A 1 114 ? -5.631 -5.957 -0.953 1.00 98.88 114 LEU A O 1
ATOM 945 N N . HIS A 1 115 ? -4.069 -5.447 0.570 1.00 98.75 115 HIS A N 1
ATOM 946 C CA . HIS A 1 115 ? -3.383 -6.736 0.454 1.00 98.75 115 HIS A CA 1
ATOM 947 C C . HIS A 1 115 ? -4.230 -7.929 0.921 1.00 98.75 115 HIS A C 1
ATOM 949 O O . HIS A 1 115 ? -4.129 -9.004 0.325 1.00 98.75 115 HIS A O 1
ATOM 955 N N . ALA A 1 116 ? -5.083 -7.764 1.937 1.00 98.75 116 ALA A N 1
ATOM 956 C CA . ALA A 1 116 ? -6.023 -8.810 2.347 1.00 98.75 116 ALA A CA 1
ATOM 957 C C . ALA A 1 116 ? -7.097 -9.067 1.274 1.00 98.75 116 ALA A C 1
ATOM 959 O O . ALA A 1 116 ? -7.371 -10.220 0.947 1.00 98.75 116 ALA A O 1
ATOM 960 N N . ILE A 1 117 ? -7.644 -8.008 0.663 1.00 98.75 117 ILE A N 1
ATOM 961 C CA . ILE A 1 117 ? -8.614 -8.134 -0.438 1.00 98.75 117 ILE A CA 1
ATOM 962 C C . ILE A 1 117 ? -7.963 -8.815 -1.651 1.00 98.75 117 ILE A C 1
ATOM 964 O O . ILE A 1 117 ? -8.537 -9.752 -2.198 1.00 98.75 117 ILE A O 1
ATOM 968 N N . ILE A 1 118 ? -6.743 -8.412 -2.036 1.00 98.62 118 ILE A N 1
ATOM 969 C CA . ILE A 1 118 ? -5.992 -9.075 -3.116 1.00 98.62 118 ILE A CA 1
ATOM 970 C C . ILE A 1 118 ? -5.804 -10.562 -2.803 1.00 98.62 118 ILE A C 1
ATOM 972 O O . ILE A 1 118 ? -6.017 -11.402 -3.674 1.00 98.62 118 ILE A O 1
ATOM 976 N N . THR A 1 119 ? -5.415 -10.893 -1.569 1.00 98.50 119 THR A N 1
ATOM 977 C CA . THR A 1 119 ? -5.222 -12.287 -1.142 1.00 98.50 119 THR A CA 1
ATOM 978 C C . THR A 1 119 ? -6.485 -13.105 -1.369 1.00 98.50 119 THR A C 1
ATOM 980 O O . THR A 1 119 ? -6.422 -14.166 -1.988 1.00 98.50 119 THR A O 1
ATOM 983 N N . LYS A 1 120 ? -7.634 -12.571 -0.947 1.00 98.25 120 LYS A N 1
ATOM 984 C CA . LYS A 1 120 ? -8.935 -13.201 -1.156 1.00 98.25 120 LYS A CA 1
ATOM 985 C C . LYS A 1 120 ? -9.262 -13.392 -2.638 1.00 98.25 120 LYS A C 1
ATOM 987 O O . LYS A 1 120 ? -9.566 -14.492 -3.082 1.00 98.25 120 LYS A O 1
ATOM 992 N N . GLU A 1 121 ? -9.208 -12.320 -3.422 1.00 98.19 121 GLU A N 1
ATOM 993 C CA . GLU A 1 121 ? -9.650 -12.354 -4.823 1.00 98.19 121 GLU A CA 1
ATOM 994 C C . GLU A 1 121 ? -8.725 -13.165 -5.736 1.00 98.19 121 GLU A C 1
ATOM 996 O O . GLU A 1 121 ? -9.140 -13.613 -6.802 1.00 98.19 121 GLU A O 1
ATOM 1001 N N . THR A 1 122 ? -7.475 -13.366 -5.322 1.00 97.75 122 THR A N 1
ATOM 1002 C CA . THR A 1 122 ? -6.473 -14.126 -6.082 1.00 97.75 122 THR A CA 1
ATOM 1003 C C . THR A 1 122 ? -6.249 -15.534 -5.532 1.00 97.75 122 THR A C 1
ATOM 1005 O O . THR A 1 122 ? -5.307 -16.209 -5.955 1.00 97.75 122 THR A O 1
ATOM 1008 N N . HIS A 1 123 ? -7.094 -15.987 -4.596 1.00 96.62 123 HIS A N 1
ATOM 1009 C CA . HIS A 1 123 ? -6.985 -17.295 -3.941 1.00 96.62 123 HIS A CA 1
ATOM 1010 C C . HIS A 1 123 ? -5.580 -17.559 -3.375 1.00 96.62 123 HIS A C 1
ATOM 1012 O O . HIS A 1 123 ? -4.971 -18.599 -3.614 1.00 96.62 123 HIS A O 1
ATOM 1018 N N . GLY A 1 124 ? -5.014 -16.556 -2.700 1.00 95.31 124 GLY A N 1
ATOM 1019 C CA . GLY A 1 124 ? -3.685 -16.631 -2.090 1.00 95.31 124 GLY A CA 1
ATOM 1020 C C . GLY A 1 124 ? -2.502 -16.481 -3.051 1.00 95.31 124 GLY A C 1
ATOM 1021 O O . GLY A 1 124 ? -1.361 -16.440 -2.591 1.00 95.31 124 GLY A O 1
ATOM 1022 N N . SER A 1 125 ? -2.734 -16.356 -4.364 1.00 96.12 125 SER A N 1
ATOM 1023 C CA . SER A 1 125 ? -1.650 -16.229 -5.354 1.00 96.12 125 SER A CA 1
ATOM 1024 C C . SER A 1 125 ? -0.850 -14.934 -5.185 1.00 96.12 125 SER A C 1
ATOM 1026 O O . SER A 1 125 ? 0.364 -14.915 -5.398 1.00 96.12 125 SER A O 1
ATOM 1028 N N . PHE A 1 126 ? -1.522 -13.850 -4.786 1.00 97.62 126 PHE A N 1
ATOM 1029 C CA . PHE A 1 126 ? -0.924 -12.532 -4.582 1.00 97.62 126 PHE A CA 1
ATOM 1030 C C . PHE A 1 126 ? -1.387 -11.911 -3.257 1.00 97.62 126 PHE A C 1
ATOM 1032 O O . PHE A 1 126 ? -2.225 -12.457 -2.547 1.00 97.62 126 PHE A O 1
ATOM 1039 N N . GLY A 1 127 ? -0.816 -10.765 -2.877 1.00 96.56 127 GLY A N 1
ATOM 1040 C CA . GLY A 1 127 ? -1.215 -10.024 -1.673 1.00 96.56 127 GLY A CA 1
ATOM 1041 C C . GLY A 1 127 ? -0.648 -10.570 -0.354 1.00 96.56 127 GLY A C 1
ATOM 1042 O O . GLY A 1 127 ? -0.067 -9.788 0.405 1.00 96.56 127 GLY A O 1
ATOM 1043 N N . TYR A 1 128 ? -0.735 -11.883 -0.108 1.00 97.25 128 TYR A N 1
ATOM 1044 C CA . TYR A 1 128 ? -0.471 -12.487 1.210 1.00 97.25 128 TYR A CA 1
ATOM 1045 C C . TYR A 1 128 ? 0.947 -12.265 1.757 1.00 97.25 128 TYR A C 1
ATOM 1047 O O . TYR A 1 128 ? 1.075 -11.916 2.936 1.00 97.25 128 TYR A O 1
ATOM 1055 N N . PRO A 1 129 ? 2.030 -12.383 0.957 1.00 95.62 129 PRO A N 1
ATOM 1056 C CA . PRO A 1 129 ? 3.369 -12.072 1.456 1.00 95.62 129 PRO A CA 1
ATOM 1057 C C . PRO A 1 129 ? 3.512 -10.603 1.878 1.00 95.62 129 PRO A C 1
ATOM 1059 O O . PRO A 1 129 ? 4.165 -10.311 2.873 1.00 95.62 129 PRO A O 1
ATOM 1062 N N . GLY A 1 130 ? 2.868 -9.676 1.158 1.00 95.88 130 GLY A N 1
ATOM 1063 C CA . GLY A 1 130 ? 2.824 -8.259 1.534 1.00 95.88 130 GLY A CA 1
ATOM 1064 C C . GLY A 1 130 ? 2.080 -8.042 2.854 1.00 95.88 130 GLY A C 1
ATOM 1065 O O . GLY A 1 130 ? 2.582 -7.360 3.749 1.00 95.88 130 GLY A O 1
ATOM 1066 N N . TYR A 1 131 ? 0.924 -8.698 2.998 1.00 98.06 131 TYR A N 1
ATOM 1067 C CA . TYR A 1 131 ? 0.101 -8.658 4.205 1.00 98.06 131 TYR A CA 1
ATOM 1068 C C . TYR A 1 131 ? 0.849 -9.175 5.444 1.00 98.06 131 TYR A C 1
ATOM 1070 O O . TYR A 1 131 ? 1.031 -8.433 6.407 1.00 98.06 131 TYR A O 1
ATOM 1078 N N . SER A 1 132 ? 1.292 -10.434 5.414 1.00 97.62 132 SER A N 1
ATOM 1079 C CA . SER A 1 132 ? 1.762 -11.162 6.604 1.00 97.62 132 SER A CA 1
ATOM 1080 C C . SER A 1 132 ? 3.187 -10.806 7.026 1.00 97.62 132 SER A C 1
ATOM 1082 O O . SER A 1 132 ? 3.496 -10.827 8.215 1.00 97.62 132 SER A O 1
ATOM 1084 N N . VAL A 1 133 ? 4.064 -10.463 6.077 1.00 96.56 133 VAL A N 1
ATOM 1085 C CA . VAL A 1 133 ? 5.482 -10.195 6.374 1.00 96.56 133 VAL A CA 1
ATOM 1086 C C . VAL A 1 133 ? 5.719 -8.735 6.754 1.00 96.56 133 VAL A C 1
ATOM 1088 O O . VAL A 1 133 ? 6.611 -8.454 7.553 1.00 96.56 133 VAL A O 1
ATOM 1091 N N . PHE A 1 134 ? 4.942 -7.802 6.194 1.00 95.56 134 PHE A N 1
ATOM 1092 C CA . PHE A 1 134 ? 5.211 -6.369 6.332 1.00 95.56 134 PHE A CA 1
ATOM 1093 C C . PHE A 1 134 ? 4.054 -5.605 6.976 1.00 95.56 134 PHE A C 1
ATOM 1095 O O . PHE A 1 134 ? 4.246 -4.957 8.003 1.00 95.56 134 PHE A O 1
ATOM 1102 N N . LEU A 1 135 ? 2.855 -5.676 6.393 1.00 98.19 135 LEU A N 1
ATOM 1103 C CA . LEU A 1 135 ? 1.787 -4.717 6.694 1.00 98.19 135 LEU A CA 1
ATOM 1104 C C . LEU A 1 135 ? 1.050 -5.011 8.003 1.00 98.19 135 LEU A C 1
ATOM 1106 O O . LEU A 1 135 ? 0.900 -4.114 8.831 1.00 98.19 135 LEU A O 1
ATOM 1110 N N . GLN A 1 136 ? 0.618 -6.255 8.222 1.00 98.44 136 GLN A N 1
ATOM 1111 C CA . GLN A 1 136 ? -0.032 -6.643 9.475 1.00 98.44 136 GLN A CA 1
ATOM 1112 C C . GLN A 1 136 ? 0.917 -6.472 10.677 1.00 98.44 136 GLN A C 1
ATOM 1114 O O . GLN A 1 136 ? 0.494 -5.850 11.658 1.00 98.44 136 GLN A O 1
ATOM 1119 N N . PRO A 1 137 ? 2.194 -6.915 10.622 1.00 98.38 137 PRO A N 1
ATOM 1120 C CA . PRO A 1 137 ? 3.149 -6.638 11.691 1.00 98.38 137 PRO A CA 1
ATOM 1121 C C . PRO A 1 137 ? 3.317 -5.143 11.987 1.00 98.38 137 PRO A C 1
ATOM 1123 O O . PRO A 1 137 ? 3.259 -4.764 13.154 1.00 98.38 137 PRO A O 1
ATOM 1126 N N . GLU A 1 138 ? 3.457 -4.291 10.961 1.00 97.56 138 GLU A N 1
ATOM 1127 C CA . GLU A 1 138 ? 3.598 -2.835 11.136 1.00 97.56 138 GLU A CA 1
ATOM 1128 C C . GLU A 1 138 ? 2.365 -2.228 11.827 1.00 97.56 138 GLU A C 1
ATOM 1130 O O . GLU A 1 138 ? 2.492 -1.502 12.814 1.00 97.56 138 GLU A O 1
ATOM 1135 N N . VAL A 1 139 ? 1.157 -2.573 11.367 1.00 98.31 139 VAL A N 1
ATOM 1136 C CA . VAL A 1 139 ? -0.106 -2.081 11.945 1.00 98.31 139 VAL A CA 1
ATOM 1137 C C . VAL A 1 139 ? -0.282 -2.536 13.399 1.00 98.31 139 VAL A C 1
ATOM 1139 O O . VAL A 1 139 ? -0.692 -1.739 14.251 1.00 98.31 139 VAL A O 1
ATOM 1142 N N . LEU A 1 140 ? 0.037 -3.797 13.710 1.00 98.31 140 LEU A N 1
ATOM 1143 C CA . LEU A 1 140 ? -0.031 -4.325 15.075 1.00 98.31 140 LEU A CA 1
ATOM 1144 C C . LEU A 1 140 ? 1.013 -3.670 15.984 1.00 98.31 140 LEU A C 1
ATOM 1146 O O . LEU A 1 140 ? 0.679 -3.235 17.087 1.00 98.31 140 LEU A O 1
ATOM 1150 N N . GLU A 1 141 ? 2.259 -3.552 15.531 1.00 97.75 141 GLU A N 1
ATOM 1151 C CA . GLU A 1 141 ? 3.328 -2.898 16.285 1.00 97.75 141 GLU A CA 1
ATOM 1152 C C . GLU A 1 141 ? 2.943 -1.455 16.632 1.00 97.75 141 GLU A C 1
ATOM 1154 O O . GLU A 1 141 ? 2.971 -1.055 17.801 1.00 97.75 141 GLU A O 1
ATOM 1159 N N . TRP A 1 142 ? 2.503 -0.696 15.631 1.00 97.62 142 TRP A N 1
ATOM 1160 C CA . TRP A 1 142 ? 2.171 0.712 15.794 1.00 97.62 142 TRP A CA 1
ATOM 1161 C C . TRP A 1 142 ? 0.982 0.920 16.722 1.00 97.62 142 TRP A C 1
ATOM 1163 O O . TRP A 1 142 ? 1.068 1.694 17.677 1.00 97.62 142 TRP A O 1
ATOM 1173 N N . TYR A 1 143 ? -0.133 0.241 16.465 1.00 97.38 143 TYR A N 1
ATOM 1174 C CA . TYR A 1 143 ? -1.410 0.639 17.056 1.00 97.38 143 TYR A CA 1
ATOM 1175 C C . TYR A 1 143 ? -1.950 -0.328 18.109 1.00 97.38 143 TYR A C 1
ATOM 1177 O O . TYR A 1 143 ? -2.718 0.096 18.972 1.00 97.38 143 TYR A O 1
ATOM 1185 N N . TYR A 1 144 ? -1.561 -1.606 18.070 1.00 96.44 144 TYR A N 1
ATOM 1186 C CA . TYR A 1 144 ? -1.941 -2.574 19.102 1.00 96.44 144 TYR A CA 1
ATOM 1187 C C . TYR A 1 144 ? -0.928 -2.582 20.251 1.00 96.44 144 TYR A C 1
ATOM 1189 O O . TYR A 1 144 ? -1.312 -2.420 21.409 1.00 96.44 144 TYR A O 1
ATOM 1197 N N . SER A 1 145 ? 0.365 -2.690 19.932 1.00 96.38 145 SER A N 1
ATOM 1198 C CA . SER A 1 145 ? 1.452 -2.651 20.922 1.00 96.38 145 SER A CA 1
ATOM 1199 C C . SER A 1 145 ? 1.804 -1.227 21.373 1.00 96.38 145 SER A C 1
ATOM 1201 O O . SER A 1 145 ? 2.477 -1.052 22.387 1.00 96.38 145 SER A O 1
ATOM 1203 N N . GLY A 1 146 ? 1.355 -0.204 20.636 1.00 93.00 146 GLY A N 1
ATOM 1204 C CA . GLY A 1 146 ? 1.606 1.207 20.949 1.00 93.00 146 GLY A CA 1
ATOM 1205 C C . GLY A 1 146 ? 3.041 1.663 20.665 1.00 93.00 146 GLY A C 1
ATOM 1206 O O . GLY A 1 146 ? 3.487 2.680 21.205 1.00 93.00 146 GLY A O 1
ATOM 1207 N N . LEU A 1 147 ? 3.784 0.918 19.842 1.00 95.69 147 LEU A N 1
ATOM 1208 C CA . LEU A 1 147 ? 5.169 1.223 19.502 1.00 95.69 147 LEU A CA 1
ATOM 1209 C C . LEU A 1 147 ? 5.213 2.260 18.382 1.00 95.69 147 LEU A C 1
ATOM 1211 O O . LEU A 1 147 ? 5.174 1.958 17.191 1.00 95.69 147 LEU A O 1
ATOM 1215 N N . LYS A 1 148 ? 5.306 3.527 18.783 1.00 94.56 148 LYS A N 1
ATOM 1216 C CA . LYS A 1 148 ? 5.404 4.639 17.840 1.00 94.56 148 LYS A CA 1
ATOM 1217 C C . LYS A 1 148 ? 6.727 4.577 17.055 1.00 94.56 148 LYS A C 1
ATOM 1219 O O . LYS A 1 148 ? 7.793 4.494 17.676 1.00 94.56 148 LYS A O 1
ATOM 1224 N N . PRO A 1 149 ? 6.699 4.705 15.716 1.00 96.31 149 PRO A N 1
ATOM 1225 C CA . PRO A 1 149 ? 7.920 4.729 14.922 1.00 96.31 149 PRO A CA 1
ATOM 1226 C C . PRO A 1 149 ? 8.744 5.997 15.186 1.00 96.31 149 PRO A C 1
ATOM 1228 O O . PRO A 1 149 ? 8.233 7.016 15.655 1.00 96.31 149 PRO A O 1
ATOM 1231 N N . LYS A 1 150 ? 10.041 5.942 14.864 1.00 96.44 150 LYS A N 1
ATOM 1232 C CA . LYS A 1 150 ? 10.987 7.059 15.060 1.00 96.44 150 LYS A CA 1
ATOM 1233 C C . LYS A 1 150 ? 11.217 7.910 13.802 1.00 96.44 150 LYS A C 1
ATOM 1235 O O . LYS A 1 150 ? 11.231 9.134 13.931 1.00 96.44 150 LYS A O 1
ATOM 1240 N N . PRO A 1 151 ? 11.414 7.331 12.599 1.00 97.06 151 PRO A N 1
ATOM 1241 C CA . PRO A 1 151 ? 11.601 8.111 11.378 1.00 97.06 151 PRO A CA 1
ATOM 1242 C C . PRO A 1 151 ? 10.420 9.045 11.110 1.00 97.06 151 PRO A C 1
ATOM 1244 O O . PRO A 1 151 ? 9.268 8.621 11.154 1.00 97.06 151 PRO A O 1
ATOM 1247 N N . THR A 1 152 ? 10.694 10.308 10.772 1.00 97.44 152 THR A N 1
ATOM 1248 C CA . THR A 1 152 ? 9.657 11.338 10.575 1.00 97.44 152 THR A CA 1
ATOM 1249 C C . THR A 1 152 ? 8.579 10.915 9.579 1.00 97.44 152 THR A C 1
ATOM 1251 O O . THR A 1 152 ? 7.397 11.138 9.816 1.00 97.44 152 THR A O 1
ATOM 1254 N N . TRP A 1 153 ? 8.969 10.271 8.478 1.00 96.44 153 TRP A N 1
ATOM 1255 C CA . TRP A 1 153 ? 8.020 9.816 7.466 1.00 96.44 153 TRP A CA 1
ATOM 1256 C C . TRP A 1 153 ? 7.092 8.710 7.999 1.00 96.44 153 TRP A C 1
ATOM 1258 O O . TRP A 1 153 ? 5.900 8.748 7.717 1.00 96.44 153 TRP A O 1
ATOM 1268 N N . GLN A 1 154 ? 7.595 7.794 8.836 1.00 97.06 154 GLN A N 1
ATOM 1269 C CA . GLN A 1 154 ? 6.764 6.783 9.500 1.00 97.06 154 GLN A CA 1
ATOM 1270 C C . GLN A 1 154 ? 5.875 7.409 10.568 1.00 97.06 154 GLN A C 1
ATOM 1272 O O . GLN A 1 154 ? 4.729 7.010 10.704 1.00 97.06 154 GLN A O 1
ATOM 1277 N N . VAL A 1 155 ? 6.353 8.422 11.299 1.00 97.44 155 VAL A N 1
ATOM 1278 C CA . VAL A 1 155 ? 5.520 9.164 12.261 1.00 97.44 155 VAL A CA 1
ATOM 1279 C C . VAL A 1 155 ? 4.330 9.824 11.561 1.00 97.44 155 VAL A C 1
ATOM 1281 O O . VAL A 1 155 ? 3.224 9.817 12.100 1.00 97.44 155 VAL A O 1
ATOM 1284 N N . ASN A 1 156 ? 4.523 10.362 10.355 1.00 97.69 156 ASN A N 1
ATOM 1285 C CA . ASN A 1 156 ? 3.426 10.924 9.569 1.00 97.69 156 ASN A CA 1
ATOM 1286 C C . ASN A 1 156 ? 2.400 9.848 9.185 1.00 97.69 156 ASN A C 1
ATOM 1288 O O . ASN A 1 156 ? 1.206 10.058 9.389 1.00 97.69 156 ASN A O 1
ATOM 1292 N N . CYS A 1 157 ? 2.859 8.694 8.686 1.00 97.31 157 CYS A N 1
ATOM 1293 C CA . CYS A 1 157 ? 1.993 7.554 8.363 1.00 97.31 157 CYS A CA 1
ATOM 1294 C C . CYS A 1 157 ? 1.255 7.031 9.604 1.00 97.31 157 CYS A C 1
ATOM 1296 O O . CYS A 1 157 ? 0.038 6.853 9.580 1.00 97.31 157 CYS A O 1
ATOM 1298 N N . TYR A 1 158 ? 1.972 6.897 10.722 1.00 96.69 158 TYR A N 1
ATOM 1299 C CA . TYR A 1 158 ? 1.428 6.516 12.019 1.00 96.69 158 TYR A CA 1
ATOM 1300 C C . TYR A 1 158 ? 0.276 7.439 12.433 1.00 96.69 158 TYR A C 1
ATOM 1302 O O . TYR A 1 158 ? -0.819 6.974 12.751 1.00 96.69 158 TYR A 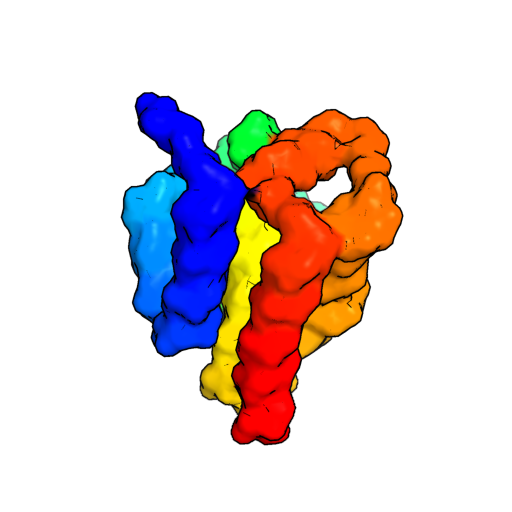O 1
ATOM 1310 N N . ASN A 1 159 ? 0.499 8.756 12.392 1.00 95.62 159 ASN A N 1
ATOM 1311 C CA . ASN A 1 159 ? -0.501 9.742 12.800 1.00 95.62 159 ASN A CA 1
ATOM 1312 C C . ASN A 1 159 ? -1.724 9.749 11.866 1.00 95.62 159 ASN A C 1
ATOM 1314 O O . ASN A 1 159 ? -2.833 10.015 12.327 1.00 95.62 159 ASN A O 1
ATOM 1318 N N . LYS A 1 160 ? -1.533 9.457 10.571 1.00 96.12 160 LYS A N 1
ATOM 1319 C CA . LYS A 1 160 ? -2.604 9.440 9.565 1.00 96.12 160 LYS A CA 1
ATOM 1320 C C . LYS A 1 160 ? -3.638 8.348 9.839 1.00 96.12 160 LYS A C 1
ATOM 1322 O O . LYS A 1 160 ? -4.832 8.640 9.810 1.00 96.12 160 LYS A O 1
ATOM 1327 N N . ALA A 1 161 ? -3.183 7.132 10.151 1.00 93.81 161 ALA A N 1
ATOM 1328 C CA . ALA A 1 161 ? -4.060 5.967 10.289 1.00 93.81 161 ALA A CA 1
ATOM 1329 C C . ALA A 1 161 ? -4.420 5.604 11.744 1.00 93.81 161 ALA A C 1
ATOM 1331 O O . ALA A 1 161 ? -4.962 4.532 11.989 1.00 93.81 161 ALA A O 1
ATOM 1332 N N . PHE A 1 162 ? -4.159 6.483 12.721 1.00 90.69 162 PHE A N 1
ATOM 1333 C CA . PHE A 1 162 ? -4.199 6.141 14.151 1.00 90.69 162 PHE A CA 1
ATOM 1334 C C . PHE A 1 162 ? -5.534 5.561 14.658 1.00 90.69 162 PHE A C 1
ATOM 1336 O O . PHE A 1 162 ? -6.539 6.276 14.766 1.00 90.69 162 PHE A O 1
ATOM 1343 N N . LEU A 1 163 ? -5.513 4.297 15.070 1.00 94.00 163 LEU A N 1
ATOM 1344 C CA . LEU A 1 163 ? -6.607 3.587 15.736 1.00 94.00 163 LEU A CA 1
ATOM 1345 C C . LEU A 1 163 ? -6.224 3.236 17.176 1.00 94.00 163 LEU A C 1
ATOM 1347 O O . LEU A 1 163 ? -5.044 3.136 17.504 1.00 94.00 163 LEU A O 1
ATOM 1351 N N . ASN A 1 164 ? -7.224 3.021 18.033 1.00 95.88 164 ASN A N 1
ATOM 1352 C CA . ASN A 1 164 ? -6.977 2.422 19.345 1.00 95.88 164 ASN A CA 1
ATOM 1353 C C . ASN A 1 164 ? -6.847 0.884 19.241 1.00 95.88 164 ASN A C 1
ATOM 1355 O O . ASN A 1 164 ? -7.356 0.299 18.281 1.00 95.88 164 ASN A O 1
ATOM 1359 N N . PRO A 1 165 ? -6.238 0.200 20.229 1.00 97.25 165 PRO A N 1
ATOM 1360 C CA . PRO A 1 165 ? -5.965 -1.239 20.139 1.00 97.25 165 PRO A CA 1
ATOM 1361 C C . PRO A 1 165 ? -7.194 -2.121 19.859 1.00 97.25 165 PRO A C 1
ATOM 1363 O O . PRO A 1 165 ? -7.093 -3.108 19.131 1.00 97.25 165 PRO A O 1
ATOM 1366 N N . SER A 1 166 ? -8.369 -1.763 20.393 1.00 97.62 166 SER A N 1
ATOM 1367 C CA . SER A 1 166 ? -9.614 -2.511 20.156 1.00 97.62 166 SER A CA 1
ATOM 1368 C C . SER A 1 166 ? -10.073 -2.406 18.699 1.00 97.62 166 SER A C 1
ATOM 1370 O O . SER A 1 166 ? -10.463 -3.403 18.091 1.00 97.62 166 SER A O 1
ATOM 1372 N N . GLN A 1 167 ? -9.984 -1.209 18.116 1.00 98.12 167 GLN A N 1
ATOM 1373 C CA . GLN A 1 167 ? -10.314 -0.978 16.709 1.00 98.12 167 GLN A CA 1
ATOM 1374 C C . GLN A 1 167 ? -9.331 -1.690 15.777 1.00 98.12 167 GLN A C 1
ATOM 1376 O O . GLN A 1 167 ? -9.756 -2.326 14.817 1.00 98.12 167 GLN A O 1
ATOM 1381 N N . VAL A 1 168 ? -8.030 -1.645 16.082 1.00 97.94 168 VAL A N 1
ATOM 1382 C CA . VAL A 1 168 ? -6.993 -2.349 15.304 1.00 97.94 168 VAL A CA 1
ATOM 1383 C C . VAL A 1 168 ? -7.283 -3.838 15.262 1.00 97.94 168 VAL A C 1
ATOM 1385 O O . VAL A 1 168 ? -7.312 -4.424 14.184 1.00 97.94 168 VAL A O 1
ATOM 1388 N N . LYS A 1 169 ? -7.570 -4.437 16.424 1.00 98.25 169 LYS A N 1
ATOM 1389 C CA . LYS A 1 169 ? -7.910 -5.857 16.519 1.00 98.25 169 LYS A CA 1
ATOM 1390 C C . LYS A 1 169 ? -9.101 -6.210 15.629 1.00 98.25 169 LYS A C 1
ATOM 1392 O O . LYS A 1 169 ? -9.049 -7.212 14.929 1.00 98.25 169 LYS A O 1
ATOM 1397 N N . GLN A 1 170 ? -10.143 -5.382 15.615 1.00 98.56 170 GLN A N 1
ATOM 1398 C CA . GLN A 1 170 ? -11.319 -5.618 14.776 1.00 98.56 170 GLN A CA 1
ATOM 1399 C C . GLN A 1 170 ? -11.014 -5.508 13.276 1.00 98.56 170 GLN A C 1
ATOM 1401 O O . GLN A 1 170 ? -11.505 -6.324 12.501 1.00 98.56 170 GLN A O 1
ATOM 1406 N N . VAL A 1 171 ? -10.191 -4.540 12.858 1.00 98.56 171 VAL A N 1
ATOM 1407 C CA . VAL A 1 171 ? -9.785 -4.406 11.447 1.00 98.56 171 VAL A CA 1
ATOM 1408 C C . VAL A 1 171 ? -8.898 -5.575 11.012 1.00 98.56 171 VAL A C 1
ATOM 1410 O O . VAL A 1 171 ? -9.107 -6.131 9.936 1.00 98.56 171 VAL A O 1
ATOM 1413 N N . VAL A 1 172 ? -7.946 -5.989 11.853 1.00 98.56 172 VAL A N 1
ATOM 1414 C CA . VAL A 1 172 ? -7.091 -7.153 11.577 1.00 98.56 172 VAL A CA 1
ATOM 1415 C C . VAL A 1 172 ? -7.935 -8.421 11.466 1.00 98.56 172 VAL A C 1
ATOM 1417 O O . VAL A 1 172 ? -7.815 -9.122 10.471 1.00 98.56 172 VAL A O 1
ATOM 1420 N N . GLN A 1 173 ? -8.876 -8.648 12.386 1.00 98.50 173 GLN A N 1
ATOM 1421 C CA . GLN A 1 173 ? -9.812 -9.776 12.310 1.00 98.50 173 GLN A CA 1
ATOM 1422 C C . GLN A 1 173 ? -10.689 -9.743 11.052 1.00 98.50 173 GLN A C 1
ATOM 1424 O O . GLN A 1 173 ? -11.036 -10.792 10.517 1.00 98.50 173 GLN A O 1
ATOM 1429 N N . ALA A 1 174 ? -11.085 -8.558 10.579 1.00 98.50 174 ALA A N 1
ATOM 1430 C CA . ALA A 1 174 ? -11.805 -8.436 9.315 1.00 98.50 174 ALA A CA 1
ATOM 1431 C C . ALA A 1 174 ? -10.924 -8.851 8.126 1.00 98.50 174 ALA A C 1
ATOM 1433 O O . ALA A 1 174 ? -11.412 -9.538 7.238 1.00 98.50 174 ALA A O 1
ATOM 1434 N N . CYS A 1 175 ? -9.637 -8.495 8.135 1.00 98.50 175 CYS A N 1
ATOM 1435 C CA . CYS A 1 175 ? -8.684 -8.914 7.106 1.00 98.50 175 CYS A CA 1
ATOM 1436 C C . CYS A 1 175 ? -8.396 -10.421 7.154 1.00 98.50 175 CYS A C 1
ATOM 1438 O O . CYS A 1 175 ? -8.414 -11.068 6.115 1.00 98.50 175 CYS A O 1
ATOM 1440 N N . GLU A 1 176 ? -8.169 -10.984 8.343 1.00 98.00 176 GLU A N 1
ATOM 1441 C CA . GLU A 1 176 ? -7.907 -12.418 8.530 1.00 98.00 176 GLU A CA 1
ATOM 1442 C C . GLU A 1 176 ? -9.078 -13.264 8.026 1.00 98.00 176 GLU A C 1
ATOM 1444 O O . GLU A 1 176 ? -8.863 -14.217 7.292 1.00 98.00 176 GLU A O 1
ATOM 1449 N N . LYS A 1 177 ? -10.325 -12.843 8.280 1.00 97.94 177 LYS A N 1
ATOM 1450 C CA . LYS A 1 177 ? -11.509 -13.513 7.716 1.00 97.94 177 LYS A CA 1
ATOM 1451 C C . LYS A 1 177 ? -11.517 -13.558 6.189 1.00 97.94 177 LYS A C 1
ATOM 1453 O O . LYS A 1 177 ? -11.957 -14.551 5.633 1.00 97.94 177 LYS A O 1
ATOM 1458 N N . LEU A 1 178 ? -11.056 -12.502 5.510 1.00 96.38 178 LEU A N 1
ATOM 1459 C CA . LEU A 1 178 ? -10.959 -12.509 4.043 1.00 96.38 178 LEU A CA 1
ATOM 1460 C C . LEU A 1 178 ? -9.921 -13.526 3.558 1.00 96.38 178 LEU A C 1
ATOM 1462 O O . LEU A 1 178 ? -10.098 -14.116 2.498 1.00 96.38 178 LEU A O 1
ATOM 1466 N N . ILE A 1 179 ? -8.839 -13.698 4.318 1.00 96.25 179 ILE A N 1
ATOM 1467 C CA . ILE A 1 179 ? -7.729 -14.597 3.993 1.00 96.25 179 ILE A CA 1
ATOM 1468 C C . ILE A 1 179 ? -8.088 -16.054 4.315 1.00 96.25 179 ILE A C 1
ATOM 1470 O O . ILE A 1 179 ? -7.715 -16.940 3.563 1.00 96.25 179 ILE A O 1
ATOM 1474 N N . ASP A 1 180 ? -8.848 -16.315 5.377 1.00 93.56 180 ASP A N 1
ATOM 1475 C CA . ASP A 1 180 ? -9.280 -17.671 5.751 1.00 93.56 180 ASP A CA 1
ATOM 1476 C C . ASP A 1 180 ? -10.363 -18.245 4.809 1.00 93.56 180 ASP A C 1
ATOM 1478 O O . ASP A 1 180 ? -10.698 -19.426 4.888 1.00 93.56 180 ASP A O 1
ATOM 1482 N N . GLU A 1 181 ? -10.947 -17.416 3.936 1.00 86.12 181 GLU A N 1
ATOM 1483 C CA . GLU A 1 181 ? -11.948 -17.819 2.938 1.00 86.12 181 GLU A CA 1
ATOM 1484 C C . GLU A 1 181 ? -11.345 -18.456 1.668 1.00 86.12 181 GLU A C 1
ATOM 1486 O O . GLU A 1 181 ? -12.117 -18.923 0.823 1.00 86.12 181 GLU A O 1
ATOM 1491 N N . VAL A 1 182 ? -10.012 -18.463 1.507 1.00 82.94 182 VAL A N 1
ATOM 1492 C CA . VAL A 1 182 ? -9.324 -18.971 0.300 1.00 82.94 182 VAL A CA 1
ATOM 1493 C C . VAL A 1 182 ? -8.587 -20.288 0.479 1.00 82.94 182 VAL A C 1
ATOM 1495 O O . VAL A 1 182 ? -8.065 -20.563 1.579 1.00 82.94 182 VAL A O 1
#

Radius of gyration: 16.32 Å; chains: 1; bounding box: 38×38×41 Å

Secondary structure (DSSP, 8-state):
-----HHHHHHHHHHHTTS-HHHHHHHHHHHH-B-SS-SB-HHHHHHHHTTS-S-PPBPSS---GGGT-EEEEGGGGTSS-TT-HHHHHHH---GGGGSGGGEEEE-HHHHHHHHHHHHHHTTTSSSHHHIIIIIHHHHIIIIIS-----SHHHHHHHHHT---HHHHHHHHHHHHHHHTT-

Sequence (182 aa):
MQNESQEQRFKGYLELAKMPYQQAVDTLKKKYGGAIEDYFTEDSYTSFILGERKTLVKGKSISRTKEGLYCHHVMENQGLNLANKTYLQHFGYPFDWQRKENLVYCDAVEHMILHAIITKETHGSFGYPGYSVFLQPEVLEWYYSGLKPKPTWQVNCYNKAFLNPSQVKQVVQACEKLIDEV

pLDDT: mean 95.97, std 6.53, range [42.28, 98.88]

Foldseek 3Di:
DPDQDLVNLLVVLLVLLVDQLVVSQVVQCVVPNFFPWFQFDPVQLVCLLVVVDVDTHGDPPQDPLVQLKDKDFQCQLPAEDPPDSVRCNVVVDDSVSRGRVRIGIDALLSLLSSLLSSCLVSVNPGSPCCNPVPRLVLLCCCAQVVPQDDDPSSNSSSVNSHHHNVSSVVSVVSSVVSNVND